Protein AF-A0A8T5V2E9-F1 (afdb_monomer)

Mean predicted aligned error: 9.13 Å

Foldseek 3Di:
DFADVQLPDFDQKKKKWAWAQAPAEAEPVPVPDRPPSPRPDTDTDPPIFMWGWDADPPRSRDIDTHHPDPPDDDDFAWIWIDTPPDIDIDTDDDWPFDQSNHWHWYHYPVGIDIDGDPTPDGD

Radius of gyration: 17.67 Å; Cα contacts (8 Å, |Δi|>4): 245; chains: 1; bounding box: 38×32×52 Å

pLDDT: mean 78.93, std 13.3, range [46.69, 94.06]

Structure (mmCIF, N/CA/C/O backbone):
data_AF-A0A8T5V2E9-F1
#
_entry.id   AF-A0A8T5V2E9-F1
#
loop_
_atom_site.group_PDB
_atom_site.id
_atom_site.type_symbol
_atom_site.label_atom_id
_atom_site.label_alt_id
_atom_site.label_comp_id
_atom_site.label_asym_id
_atom_site.label_entity_id
_atom_site.label_seq_id
_atom_site.pdbx_PDB_ins_code
_atom_site.Cartn_x
_atom_site.Cartn_y
_atom_site.Cartn_z
_atom_site.occupancy
_atom_site.B_iso_or_equiv
_atom_site.auth_seq_id
_atom_site.auth_comp_id
_atom_site.auth_asym_id
_atom_site.auth_atom_id
_atom_site.pdbx_PDB_model_num
ATOM 1 N N . MET A 1 1 ? -11.756 4.918 10.152 1.00 70.31 1 MET A N 1
ATOM 2 C CA . MET A 1 1 ? -12.229 4.021 9.062 1.00 70.31 1 MET A CA 1
ATOM 3 C C . MET A 1 1 ? -13.600 3.467 9.431 1.00 70.31 1 MET A C 1
ATOM 5 O O . MET A 1 1 ? -13.800 3.287 10.620 1.00 70.31 1 MET A O 1
ATOM 9 N N . PHE A 1 2 ? -14.522 3.247 8.483 1.00 69.81 2 PHE A N 1
ATOM 10 C CA . PHE A 1 2 ? -15.894 2.773 8.748 1.00 69.81 2 PHE A CA 1
ATOM 11 C C . PHE A 1 2 ? -16.148 1.368 8.164 1.00 69.81 2 PHE A C 1
ATOM 13 O O . PHE A 1 2 ? -15.795 1.119 7.010 1.00 69.81 2 PHE A O 1
ATOM 20 N N . ARG A 1 3 ? -16.784 0.471 8.930 1.00 68.56 3 ARG A N 1
ATOM 21 C CA . ARG A 1 3 ? -17.150 -0.901 8.547 1.00 68.56 3 ARG A CA 1
ATOM 22 C C . ARG A 1 3 ? -18.431 -1.352 9.265 1.00 68.56 3 ARG A C 1
ATOM 24 O O . ARG A 1 3 ? -18.467 -1.442 10.486 1.00 68.56 3 ARG A O 1
ATOM 31 N N . ARG A 1 4 ? -19.448 -1.726 8.487 1.00 65.69 4 ARG A N 1
ATOM 32 C CA . ARG A 1 4 ? -20.779 -2.131 8.977 1.00 65.69 4 ARG A CA 1
ATOM 33 C C . ARG A 1 4 ? -20.792 -3.475 9.726 1.00 65.69 4 ARG A C 1
ATOM 35 O O . ARG A 1 4 ? -21.489 -3.630 10.718 1.00 65.69 4 ARG A O 1
ATOM 42 N N . ASP A 1 5 ? -19.970 -4.435 9.302 1.00 61.06 5 ASP A N 1
ATOM 43 C CA . ASP A 1 5 ? -19.985 -5.817 9.835 1.00 61.06 5 ASP A CA 1
ATOM 44 C C . ASP A 1 5 ? -19.040 -6.021 11.029 1.00 61.06 5 ASP A C 1
ATOM 46 O O . ASP A 1 5 ? -18.688 -7.139 11.413 1.00 61.06 5 ASP A O 1
ATOM 50 N N . ALA A 1 6 ? -18.536 -4.923 11.573 1.00 58.12 6 ALA A N 1
ATOM 51 C CA . ALA A 1 6 ? -17.359 -4.930 12.417 1.00 58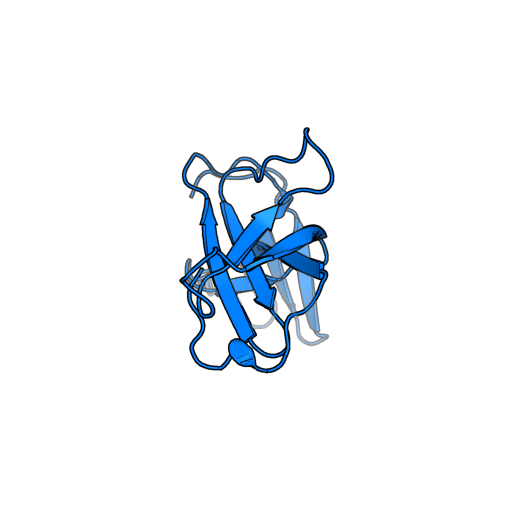.12 6 ALA A CA 1
ATOM 52 C C . ALA A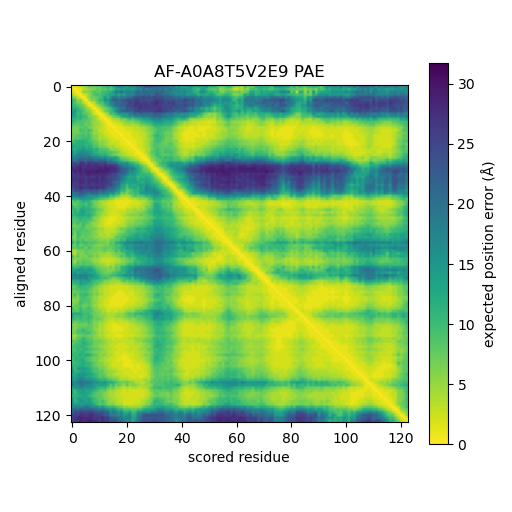 1 6 ? -17.665 -5.193 13.902 1.00 58.12 6 ALA A C 1
ATOM 54 O O . ALA A 1 6 ? -16.774 -5.542 14.674 1.00 58.12 6 ALA A O 1
ATOM 55 N N . ALA A 1 7 ? -18.948 -5.143 14.271 1.00 55.53 7 ALA A N 1
ATOM 56 C CA . ALA A 1 7 ? -19.435 -5.425 15.617 1.00 55.53 7 ALA A CA 1
ATOM 57 C C . ALA A 1 7 ? -19.118 -6.851 16.119 1.00 55.53 7 ALA A C 1
ATOM 59 O O . ALA A 1 7 ? -19.109 -7.067 17.326 1.00 55.53 7 ALA A O 1
ATOM 60 N N . ASN A 1 8 ? -18.841 -7.811 15.223 1.00 55.81 8 ASN A N 1
ATOM 61 C CA . ASN A 1 8 ? -18.743 -9.228 15.595 1.00 55.81 8 ASN A CA 1
ATOM 62 C C . ASN A 1 8 ? -17.318 -9.813 15.599 1.00 55.81 8 ASN A C 1
ATOM 64 O O . ASN A 1 8 ? -17.114 -10.848 16.226 1.00 55.81 8 ASN A O 1
ATOM 68 N N . VAL A 1 9 ? -16.329 -9.192 14.935 1.00 59.16 9 VAL A N 1
ATOM 69 C CA . VAL A 1 9 ? -14.924 -9.659 14.931 1.00 59.16 9 VAL A CA 1
ATOM 70 C C . VAL A 1 9 ? -13.979 -8.475 14.701 1.00 59.16 9 VAL A C 1
ATOM 72 O O . VAL A 1 9 ? -13.929 -7.924 13.595 1.00 59.16 9 VAL A O 1
ATOM 75 N N . ILE A 1 10 ? -13.204 -8.115 15.729 1.00 60.41 10 ILE A N 1
ATOM 76 C CA . ILE A 1 10 ? -12.195 -7.048 15.677 1.00 60.41 10 ILE A CA 1
ATOM 77 C C . ILE A 1 10 ? -10.801 -7.693 15.700 1.00 60.41 10 ILE A C 1
ATOM 79 O O . ILE A 1 10 ? -10.442 -8.313 16.701 1.00 60.41 10 ILE A O 1
ATOM 83 N N . PRO A 1 11 ? -9.993 -7.568 14.633 1.00 67.19 11 PRO A N 1
ATOM 84 C CA . PRO A 1 11 ? -8.586 -7.946 14.679 1.00 67.19 11 PRO A CA 1
ATOM 85 C C . PRO A 1 11 ? -7.824 -7.003 15.617 1.00 67.19 11 PRO A C 1
ATOM 87 O O . PRO A 1 11 ? -7.877 -5.789 15.443 1.00 67.19 11 PRO A O 1
ATOM 90 N N . GLU A 1 12 ? -7.067 -7.544 16.573 1.00 68.75 12 GLU A N 1
ATOM 91 C CA . GLU A 1 12 ? -6.206 -6.734 17.456 1.00 68.75 12 GLU A CA 1
ATOM 92 C C . GLU A 1 12 ? -5.068 -6.031 16.694 1.00 68.75 12 GLU A C 1
ATOM 94 O O . GLU A 1 12 ? -4.516 -5.024 17.147 1.00 68.75 12 GLU A O 1
ATOM 99 N N . ARG A 1 13 ? -4.695 -6.584 15.534 1.00 75.69 13 ARG A N 1
ATOM 100 C CA . ARG A 1 13 ? -3.616 -6.097 14.675 1.00 75.69 13 ARG A CA 1
ATOM 101 C C . ARG A 1 13 ? -4.053 -6.087 13.224 1.00 75.69 13 ARG A C 1
ATOM 103 O O . ARG A 1 13 ? -4.732 -7.004 12.764 1.00 75.69 13 ARG A O 1
ATOM 110 N N . VAL A 1 14 ? -3.595 -5.072 12.509 1.00 86.31 14 VAL A N 1
ATOM 111 C CA . VAL A 1 14 ? -3.768 -4.932 11.064 1.00 86.31 14 VAL A CA 1
ATOM 112 C C . VAL A 1 14 ? -2.456 -4.561 10.406 1.00 86.31 14 VAL A C 1
ATOM 114 O O . VAL A 1 14 ? -1.544 -4.032 11.045 1.00 86.31 14 VAL A O 1
ATOM 117 N N . GLU A 1 15 ? -2.379 -4.834 9.110 1.00 88.81 15 GLU A N 1
ATOM 118 C CA . GLU A 1 15 ? -1.217 -4.513 8.299 1.00 88.81 15 GLU A CA 1
ATOM 119 C C . GLU A 1 15 ? -1.577 -3.458 7.263 1.00 88.81 15 GLU A C 1
ATOM 121 O O . GLU A 1 15 ? -2.534 -3.607 6.495 1.00 88.81 15 GLU A O 1
ATOM 126 N N . VAL A 1 16 ? -0.757 -2.413 7.217 1.00 92.00 16 VAL A N 1
ATOM 127 C CA . VAL A 1 16 ? -0.702 -1.489 6.089 1.00 92.00 16 VAL A CA 1
ATOM 128 C C . VAL A 1 16 ? 0.460 -1.914 5.204 1.00 92.00 16 VAL A C 1
ATOM 130 O O . VAL A 1 16 ? 1.589 -2.023 5.678 1.00 92.00 16 VAL A O 1
ATOM 133 N N . ARG A 1 17 ? 0.200 -2.163 3.921 1.00 94.06 17 ARG A N 1
ATOM 134 C CA . ARG A 1 17 ? 1.221 -2.572 2.950 1.00 94.06 17 ARG A CA 1
ATOM 135 C C . ARG A 1 17 ? 1.404 -1.531 1.860 1.00 94.06 17 ARG A C 1
ATOM 137 O O . ARG A 1 17 ? 0.440 -0.898 1.446 1.00 94.06 17 ARG A O 1
ATOM 144 N N . VAL A 1 18 ? 2.638 -1.377 1.386 1.00 94.06 18 VAL A N 1
ATOM 145 C CA . VAL A 1 18 ? 2.977 -0.465 0.278 1.00 94.06 18 VAL A CA 1
ATOM 146 C C . VAL A 1 18 ? 2.388 -0.981 -1.036 1.00 94.06 18 VAL A C 1
ATOM 148 O O . VAL A 1 18 ? 2.501 -2.171 -1.335 1.00 94.06 18 VAL A O 1
ATOM 151 N N . VAL A 1 19 ? 1.820 -0.091 -1.848 1.00 93.88 19 VAL A N 1
ATOM 152 C CA . VAL A 1 19 ? 1.392 -0.375 -3.223 1.00 93.88 19 VAL A CA 1
ATOM 153 C C . VAL A 1 19 ? 2.321 0.359 -4.182 1.00 93.88 19 VAL A C 1
ATOM 155 O O . VAL A 1 19 ? 2.219 1.563 -4.362 1.00 93.88 19 VAL A O 1
ATOM 158 N N . ALA A 1 20 ? 3.226 -0.370 -4.829 1.00 92.19 20 ALA A N 1
ATOM 159 C CA . ALA A 1 20 ? 4.145 0.236 -5.782 1.00 92.19 20 ALA A CA 1
ATOM 160 C C . ALA A 1 20 ? 3.493 0.366 -7.160 1.00 92.19 20 ALA A C 1
ATOM 162 O O . ALA A 1 20 ? 3.005 -0.629 -7.703 1.00 92.19 20 ALA A O 1
ATOM 163 N N . LYS A 1 21 ? 3.520 1.560 -7.748 1.00 89.94 21 LYS A N 1
ATOM 164 C CA . LYS A 1 21 ? 3.038 1.789 -9.115 1.00 89.94 21 LYS A CA 1
ATOM 165 C C . LYS A 1 21 ? 4.068 1.324 -10.144 1.00 89.94 21 LYS A C 1
ATOM 167 O O . LYS A 1 21 ? 5.278 1.375 -9.897 1.00 89.94 21 LYS A O 1
ATOM 172 N N . ILE A 1 22 ? 3.585 0.847 -11.292 1.00 87.19 22 ILE A N 1
ATOM 173 C CA . ILE A 1 22 ? 4.451 0.445 -12.404 1.00 87.19 22 ILE A CA 1
ATOM 174 C C . ILE A 1 22 ? 4.865 1.685 -13.193 1.00 87.19 22 ILE A C 1
ATOM 176 O O . ILE A 1 22 ? 4.092 2.240 -13.962 1.00 87.19 22 ILE A O 1
ATOM 180 N N . ALA A 1 23 ? 6.119 2.079 -13.017 1.00 82.81 23 ALA A N 1
ATOM 181 C CA . ALA A 1 23 ? 6.755 3.195 -13.703 1.00 82.81 23 ALA A CA 1
ATOM 182 C C . ALA A 1 23 ? 6.936 2.951 -15.194 1.00 82.81 23 ALA A C 1
ATOM 184 O O . ALA A 1 23 ? 6.808 3.841 -16.035 1.00 82.81 23 ALA A O 1
ATOM 185 N N . ARG A 1 24 ? 7.387 1.735 -15.490 1.00 80.88 24 ARG A N 1
ATOM 186 C CA . ARG A 1 24 ? 7.832 1.299 -16.802 1.00 80.88 24 ARG A CA 1
ATOM 187 C C . ARG A 1 24 ? 7.569 -0.178 -16.925 1.00 80.88 24 ARG A C 1
ATOM 189 O O . ARG A 1 24 ? 7.827 -0.940 -15.993 1.00 80.88 24 ARG A O 1
ATOM 196 N N . GLU A 1 25 ? 7.110 -0.560 -18.099 1.00 83.44 25 GLU A N 1
ATOM 197 C CA . GLU A 1 25 ? 6.952 -1.944 -18.486 1.00 83.44 25 GLU A CA 1
ATOM 198 C C . GLU A 1 25 ? 7.762 -2.214 -19.749 1.00 83.44 25 GLU A C 1
ATOM 200 O O . GLU A 1 25 ? 7.718 -1.446 -20.708 1.00 83.44 25 GLU A O 1
ATOM 205 N N . PHE A 1 26 ? 8.489 -3.325 -19.739 1.00 80.62 26 PHE A N 1
ATOM 206 C CA . PHE A 1 26 ? 9.170 -3.872 -20.900 1.00 80.62 26 PHE A CA 1
ATOM 207 C C . PHE A 1 26 ? 8.573 -5.242 -21.209 1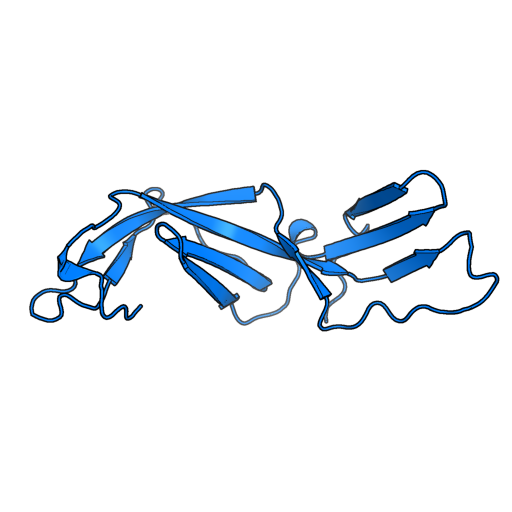.00 80.62 26 PHE A C 1
ATOM 209 O O . PHE A 1 26 ? 8.415 -6.057 -20.304 1.00 80.62 26 PHE A O 1
ATOM 216 N N . SER A 1 27 ? 8.268 -5.511 -22.477 1.00 79.38 27 SER A N 1
ATOM 217 C CA . SER A 1 27 ? 7.825 -6.830 -22.933 1.00 79.38 27 SER A CA 1
ATOM 218 C C . SER A 1 27 ? 8.770 -7.351 -24.008 1.00 79.38 27 SER A C 1
ATOM 220 O O . SER A 1 27 ? 9.084 -6.628 -24.952 1.00 79.38 27 SER A O 1
ATOM 222 N N . THR A 1 28 ? 9.234 -8.596 -23.867 1.00 70.56 28 THR A N 1
ATOM 223 C CA . THR A 1 28 ? 10.074 -9.248 -24.890 1.00 70.56 28 THR A CA 1
ATOM 224 C C . THR A 1 28 ? 9.270 -9.731 -26.095 1.00 70.56 28 THR A C 1
ATOM 226 O O . THR A 1 28 ? 9.840 -9.914 -27.166 1.00 70.56 28 THR A O 1
ATOM 229 N N . ASP A 1 29 ? 7.957 -9.905 -25.931 1.00 64.94 29 ASP A N 1
ATOM 230 C CA . ASP A 1 29 ? 7.065 -10.482 -26.946 1.00 64.94 29 ASP A CA 1
ATOM 231 C C . ASP A 1 29 ? 6.386 -9.397 -27.798 1.00 64.94 29 ASP A C 1
ATOM 233 O O . ASP A 1 29 ? 5.919 -9.650 -28.908 1.00 64.94 29 ASP A O 1
ATOM 237 N N . ALA A 1 30 ? 6.364 -8.157 -27.304 1.00 59.91 30 ALA A N 1
ATOM 238 C CA . ALA A 1 30 ? 5.861 -6.992 -28.015 1.00 59.91 30 ALA A CA 1
ATOM 239 C C . ALA A 1 30 ? 7.034 -6.172 -28.566 1.00 59.91 30 ALA A C 1
ATOM 241 O O . ALA A 1 30 ? 7.383 -5.127 -28.018 1.00 59.91 30 ALA A O 1
ATOM 242 N N . ALA A 1 31 ? 7.652 -6.636 -29.656 1.00 49.94 31 ALA A N 1
ATOM 243 C CA . ALA A 1 31 ? 8.683 -5.872 -30.357 1.00 49.94 31 ALA A CA 1
ATOM 244 C C . ALA A 1 31 ? 8.193 -4.433 -30.640 1.00 49.94 31 ALA A C 1
ATOM 246 O O . ALA A 1 31 ? 7.324 -4.206 -31.479 1.00 49.94 31 ALA A O 1
ATOM 247 N N . GLY A 1 32 ? 8.726 -3.457 -29.899 1.00 52.31 32 GLY A N 1
ATOM 248 C CA . GLY A 1 32 ? 8.509 -2.028 -30.134 1.00 52.31 32 GLY A CA 1
ATOM 249 C C . GLY A 1 32 ? 7.172 -1.428 -29.679 1.00 52.31 32 GLY A C 1
ATOM 250 O O . GLY A 1 32 ? 6.940 -0.251 -29.956 1.00 52.31 32 GLY A O 1
ATOM 251 N N . LYS A 1 33 ? 6.296 -2.153 -28.969 1.00 47.91 33 LYS A N 1
ATOM 252 C CA . LYS A 1 33 ? 5.093 -1.535 -28.383 1.00 47.91 33 LYS A CA 1
ATOM 253 C C . LYS A 1 33 ? 5.404 -1.053 -26.968 1.00 47.91 33 LYS A C 1
ATOM 255 O O . LYS A 1 33 ? 5.604 -1.865 -26.072 1.00 47.91 33 LYS A O 1
ATOM 260 N N . ASN A 1 34 ? 5.407 0.268 -26.769 1.00 50.56 34 ASN A N 1
ATOM 261 C CA . ASN A 1 34 ? 5.274 0.860 -25.438 1.00 50.56 34 ASN A CA 1
ATOM 262 C C . ASN A 1 34 ? 3.930 0.397 -24.869 1.00 50.56 34 ASN A C 1
ATOM 264 O O . ASN A 1 34 ? 2.884 0.977 -25.164 1.00 50.56 34 ASN A O 1
ATOM 268 N N . LEU A 1 35 ? 3.954 -0.685 -24.100 1.00 53.00 35 LEU A N 1
ATOM 269 C CA . LEU A 1 35 ? 2.852 -1.048 -23.233 1.00 53.00 35 LEU A CA 1
ATOM 270 C C . LEU A 1 35 ? 2.902 0.001 -22.132 1.00 53.00 35 LEU A C 1
ATOM 272 O O . LEU A 1 35 ? 3.741 -0.078 -21.239 1.00 53.00 35 LEU A O 1
ATOM 276 N N . GLY A 1 36 ? 2.130 1.078 -22.304 1.00 48.31 36 GLY A N 1
ATOM 277 C CA . GLY A 1 36 ? 2.043 2.134 -21.309 1.00 48.31 36 GLY A CA 1
ATOM 278 C C . GLY A 1 36 ? 1.850 1.469 -19.956 1.00 48.31 36 GLY A C 1
ATOM 279 O O . GLY A 1 36 ? 0.874 0.741 -19.771 1.00 48.31 36 GLY A O 1
ATOM 280 N N . GLY A 1 37 ? 2.818 1.649 -19.054 1.00 49.88 37 GLY A N 1
ATOM 281 C CA . GLY A 1 37 ? 2.632 1.329 -17.650 1.00 49.88 37 GLY A CA 1
ATOM 282 C C . GLY A 1 37 ? 1.490 2.216 -17.201 1.00 49.88 37 GLY A C 1
ATOM 283 O O . GLY A 1 37 ? 1.700 3.398 -16.953 1.00 49.88 37 GLY A O 1
ATOM 284 N N . GLY A 1 38 ? 0.266 1.694 -17.281 1.00 51.00 38 GLY A N 1
ATOM 285 C CA . GLY A 1 38 ? -0.920 2.467 -16.969 1.00 51.00 38 GLY A CA 1
ATOM 286 C C . GLY A 1 38 ? -0.762 2.956 -15.543 1.00 51.00 38 GLY A C 1
ATOM 287 O O . GLY A 1 38 ? -0.529 2.137 -14.651 1.00 51.00 38 GLY A O 1
ATOM 288 N N . GLU A 1 39 ? -0.880 4.267 -15.340 1.00 54.97 39 GLU A N 1
ATOM 289 C CA . GLU A 1 39 ? -0.825 4.920 -14.026 1.00 54.97 39 GLU A CA 1
ATOM 290 C C . GLU A 1 39 ? -1.752 4.241 -12.994 1.00 54.97 39 GLU A C 1
ATOM 292 O O . GLU A 1 39 ? -1.541 4.337 -11.785 1.00 54.97 39 GLU A O 1
ATOM 297 N N . ASP A 1 40 ? -2.727 3.453 -13.454 1.00 62.50 40 ASP A N 1
ATOM 298 C CA . ASP A 1 40 ? -3.685 2.715 -12.639 1.00 62.50 40 ASP A CA 1
ATOM 299 C C . ASP A 1 40 ? -3.214 1.348 -12.114 1.00 62.50 40 ASP A C 1
ATOM 301 O O . ASP A 1 40 ? -3.811 0.835 -11.166 1.00 62.50 40 ASP A O 1
ATOM 305 N N . VAL A 1 41 ? -2.131 0.749 -12.627 1.00 74.12 41 VAL A N 1
ATOM 306 C CA . VAL A 1 41 ? -1.695 -0.592 -12.184 1.00 74.12 41 VAL A CA 1
ATOM 307 C C . VAL A 1 41 ? -0.658 -0.500 -11.059 1.00 74.12 41 VAL A C 1
ATOM 309 O O . VAL A 1 41 ? 0.465 -0.030 -11.249 1.00 74.12 41 VAL A O 1
ATOM 312 N N . GLY A 1 42 ? -1.029 -0.989 -9.871 1.00 84.31 42 GLY A N 1
ATOM 313 C CA . GLY A 1 42 ? -0.160 -1.084 -8.693 1.00 84.31 42 GLY A CA 1
ATOM 314 C C . GLY A 1 42 ? 0.055 -2.524 -8.219 1.00 84.31 42 GLY A C 1
ATOM 315 O O . GLY A 1 42 ? -0.801 -3.387 -8.400 1.00 84.31 42 GLY A O 1
ATOM 316 N N . VAL A 1 43 ? 1.200 -2.784 -7.588 1.00 91.00 43 VAL A N 1
ATOM 317 C CA . VAL A 1 43 ? 1.563 -4.083 -7.004 1.00 91.00 43 VAL A CA 1
ATOM 318 C C . VAL A 1 43 ? 1.730 -3.932 -5.499 1.00 91.00 43 VAL A C 1
ATOM 320 O O . VAL A 1 43 ? 2.562 -3.149 -5.035 1.00 91.00 43 VAL A O 1
ATOM 323 N N . ILE A 1 44 ? 0.978 -4.720 -4.728 1.00 92.38 44 ILE A N 1
ATOM 324 C CA . ILE A 1 44 ? 1.140 -4.788 -3.273 1.00 92.38 44 ILE A CA 1
ATOM 325 C C . ILE A 1 44 ? 2.503 -5.415 -2.972 1.00 92.38 44 ILE A C 1
ATOM 327 O O . ILE A 1 44 ? 2.791 -6.548 -3.360 1.00 92.38 44 ILE A O 1
ATOM 331 N N . ARG A 1 45 ? 3.359 -4.669 -2.281 1.00 91.06 45 ARG A N 1
ATOM 332 C CA . ARG A 1 45 ? 4.688 -5.119 -1.873 1.00 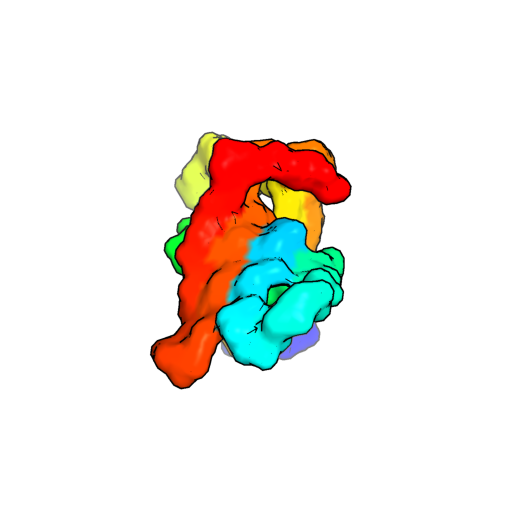91.06 45 ARG A CA 1
ATOM 333 C C . ARG A 1 45 ? 4.618 -5.814 -0.521 1.00 91.06 45 ARG A C 1
ATOM 335 O O . ARG A 1 45 ? 3.787 -5.489 0.323 1.00 91.06 45 ARG A O 1
ATOM 342 N N . ASN A 1 46 ? 5.565 -6.714 -0.279 1.00 89.06 46 ASN A N 1
ATOM 343 C CA . ASN A 1 46 ? 5.751 -7.358 1.022 1.00 89.06 46 ASN A CA 1
ATOM 344 C C . ASN A 1 46 ? 6.481 -6.440 2.030 1.00 89.06 46 ASN A C 1
ATOM 346 O O . ASN A 1 46 ? 7.422 -6.859 2.695 1.00 89.06 46 ASN A O 1
ATOM 350 N N . PHE A 1 47 ? 6.091 -5.164 2.088 1.00 86.81 47 PHE A N 1
ATOM 351 C CA . PHE A 1 47 ? 6.507 -4.213 3.118 1.00 86.81 47 PHE A CA 1
ATOM 352 C C . PHE A 1 47 ? 5.280 -3.929 3.971 1.00 86.81 47 PHE A C 1
ATOM 354 O O . PHE A 1 47 ? 4.352 -3.286 3.482 1.00 86.81 47 PHE A O 1
ATOM 361 N N . ALA A 1 48 ? 5.259 -4.448 5.196 1.00 86.19 48 ALA A N 1
ATOM 362 C CA . ALA A 1 48 ? 4.123 -4.341 6.099 1.00 86.19 48 ALA A CA 1
ATOM 363 C C . ALA A 1 48 ? 4.467 -3.459 7.300 1.00 86.19 48 ALA A C 1
ATOM 365 O O . ALA A 1 48 ? 5.492 -3.644 7.956 1.00 86.19 48 ALA A O 1
ATOM 366 N N . TYR A 1 49 ? 3.572 -2.526 7.590 1.00 88.50 49 TYR A N 1
ATOM 367 C CA . TYR A 1 49 ? 3.588 -1.690 8.775 1.00 88.50 49 TYR A CA 1
ATOM 368 C C . TYR A 1 49 ? 2.511 -2.203 9.735 1.00 88.50 49 TYR A C 1
ATOM 370 O O . TYR A 1 49 ? 1.330 -2.204 9.365 1.00 88.50 49 TYR A O 1
ATOM 378 N N . PRO A 1 50 ? 2.883 -2.681 10.933 1.00 86.94 50 PRO A N 1
ATOM 379 C CA . PRO A 1 50 ? 1.919 -3.190 11.894 1.00 86.94 50 PRO A CA 1
ATOM 380 C C . PRO A 1 50 ? 1.226 -2.034 12.622 1.00 86.94 50 PRO A C 1
ATOM 382 O O . PRO A 1 50 ? 1.878 -1.180 13.222 1.00 86.94 50 PRO A O 1
ATOM 385 N N . PHE A 1 51 ? -0.104 -2.052 12.629 1.00 86.81 51 PHE A N 1
ATOM 386 C CA . PHE A 1 51 ? -0.929 -1.127 13.404 1.00 86.81 51 PHE A CA 1
ATOM 387 C C . PHE A 1 51 ? -1.791 -1.894 14.404 1.00 86.81 51 PHE A C 1
ATOM 389 O O . PHE A 1 51 ? -2.242 -3.014 14.147 1.00 86.81 51 PHE A O 1
ATOM 396 N N . ARG A 1 52 ? -2.030 -1.268 15.556 1.00 86.25 52 ARG A N 1
ATOM 397 C CA . ARG A 1 52 ? -3.069 -1.683 16.501 1.00 86.25 52 ARG A CA 1
ATOM 398 C C . ARG A 1 52 ? -4.375 -1.003 16.127 1.00 86.25 52 ARG A C 1
ATOM 400 O O . ARG A 1 52 ? -4.363 0.122 15.630 1.00 86.25 52 ARG A O 1
ATOM 407 N N . VAL A 1 53 ? -5.485 -1.675 16.396 1.00 83.12 53 VAL A N 1
ATOM 408 C CA . VAL A 1 53 ? -6.820 -1.149 16.109 1.00 83.12 53 VAL A CA 1
ATOM 409 C C . VAL A 1 53 ? -7.597 -1.014 17.402 1.00 83.12 53 VAL A C 1
ATOM 411 O O . VAL A 1 53 ? -7.593 -1.929 18.224 1.00 83.12 53 VAL A O 1
ATOM 414 N N . SER A 1 54 ? -8.279 0.114 17.574 1.00 81.94 54 SER A N 1
ATOM 415 C CA . SER A 1 54 ? -9.249 0.296 18.649 1.00 81.94 54 SER A CA 1
ATOM 416 C C . SER A 1 54 ? -10.579 0.821 18.084 1.00 81.94 54 SER A C 1
ATOM 418 O O . SER A 1 54 ? -10.580 1.592 17.117 1.00 81.94 54 SER A O 1
ATOM 420 N N . PRO A 1 55 ? -11.735 0.360 18.597 1.00 79.19 55 PRO A N 1
ATOM 421 C CA . PRO A 1 55 ? -13.027 0.917 18.215 1.00 79.19 55 PRO A CA 1
ATOM 422 C C . PRO A 1 55 ? -13.194 2.323 18.797 1.00 79.19 55 PRO A C 1
ATOM 424 O O . PRO A 1 55 ? -12.819 2.582 19.940 1.00 79.19 55 PRO A O 1
ATOM 427 N N . ILE A 1 56 ? -13.825 3.216 18.037 1.00 82.75 56 ILE A N 1
ATOM 428 C CA . ILE A 1 56 ? -14.147 4.562 18.516 1.00 82.75 56 ILE A CA 1
ATOM 429 C C . ILE A 1 56 ? -15.346 4.472 19.477 1.00 82.75 56 ILE A C 1
ATOM 431 O O . ILE A 1 56 ? -16.398 3.946 19.088 1.00 82.75 56 ILE A O 1
ATOM 435 N N . PRO A 1 57 ? -15.251 5.001 20.715 1.00 80.25 57 PRO A N 1
ATOM 436 C CA . PRO A 1 57 ? -16.361 4.987 21.663 1.00 80.25 57 PRO A CA 1
ATOM 437 C C . PRO A 1 57 ? -17.648 5.575 21.068 1.00 80.25 57 PRO A C 1
ATOM 439 O O . PRO A 1 57 ? -17.644 6.640 20.451 1.00 80.25 57 PRO A O 1
ATOM 442 N N . GLY A 1 58 ? -18.763 4.858 21.229 1.00 80.50 58 GLY A N 1
ATOM 443 C CA . GLY A 1 58 ? -20.070 5.253 20.690 1.00 80.50 58 GLY A CA 1
ATOM 444 C C . GLY A 1 58 ? -20.240 5.075 19.174 1.00 80.50 58 GLY A C 1
ATOM 445 O O . GLY A 1 58 ? -21.326 5.331 18.661 1.00 80.50 58 GLY A O 1
ATOM 446 N N . LYS A 1 59 ? -19.205 4.620 18.451 1.00 81.44 59 LYS A N 1
ATOM 447 C CA . LYS A 1 59 ? -19.202 4.392 16.997 1.00 81.44 59 LYS A CA 1
ATOM 448 C C . LYS A 1 59 ? -18.587 3.014 16.69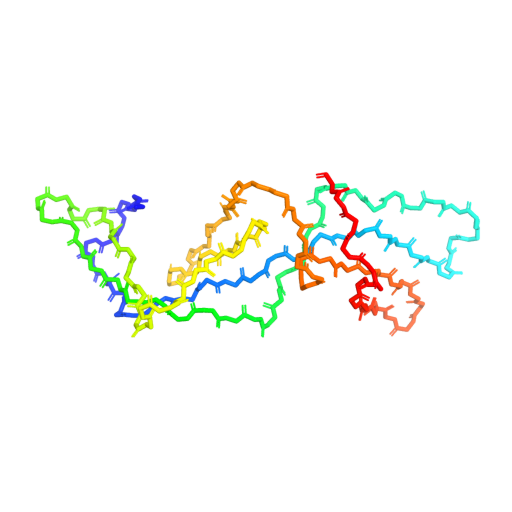2 1.00 81.44 59 LYS A C 1
ATOM 450 O O . LYS A 1 59 ? -17.466 2.952 16.198 1.00 81.44 59 LYS A O 1
ATOM 455 N N . PRO A 1 60 ? -19.302 1.905 16.969 1.00 68.81 60 PRO A N 1
ATOM 456 C CA . PRO A 1 60 ? -18.753 0.542 16.894 1.00 68.81 60 PRO A CA 1
ATOM 457 C C . PRO A 1 60 ? -18.341 0.116 15.478 1.00 68.81 60 PRO A C 1
ATOM 459 O O . PRO A 1 60 ? -17.545 -0.801 15.311 1.00 68.81 60 PRO A O 1
ATOM 462 N N . GLU A 1 61 ? -18.865 0.798 14.462 1.00 74.00 61 GLU A N 1
ATOM 463 C CA . GLU A 1 61 ? -18.500 0.607 13.060 1.00 74.00 61 GLU A CA 1
ATOM 464 C C . GLU A 1 61 ? -17.245 1.401 12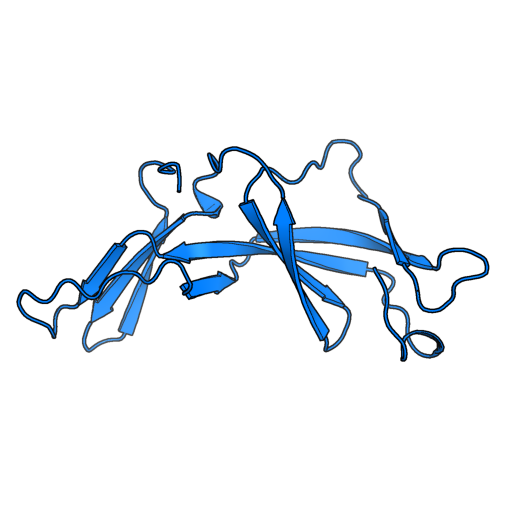.671 1.00 74.00 61 GLU A C 1
ATOM 466 O O . GLU A 1 61 ? -16.782 1.286 11.540 1.00 74.00 61 GLU A O 1
ATOM 471 N N . MET A 1 62 ? -16.691 2.231 13.563 1.00 78.75 62 MET A N 1
ATOM 472 C CA . MET A 1 62 ? -15.499 3.022 13.284 1.00 78.75 62 MET A CA 1
ATOM 473 C C . MET A 1 62 ? -14.299 2.646 14.135 1.00 78.75 62 MET A C 1
ATOM 475 O O . MET A 1 62 ? -14.405 2.383 15.330 1.00 78.75 62 MET A O 1
ATOM 479 N N . TYR A 1 63 ? -13.138 2.712 13.491 1.00 77.81 63 TYR A N 1
ATOM 480 C CA . TYR A 1 63 ? -11.860 2.338 14.076 1.00 77.81 63 TYR A CA 1
ATOM 481 C C . TYR A 1 63 ? -10.809 3.426 13.934 1.00 77.81 63 TYR A C 1
ATOM 483 O O . TYR A 1 63 ? -10.712 4.075 12.878 1.00 77.81 63 TYR A O 1
ATOM 491 N N . GLU A 1 64 ? -9.994 3.531 14.979 1.00 83.38 64 GLU A N 1
ATOM 492 C CA . GLU A 1 64 ? -8.722 4.240 15.002 1.00 83.38 64 GLU A CA 1
ATOM 493 C C . GLU A 1 64 ? -7.566 3.252 14.838 1.00 83.38 64 GLU A C 1
ATOM 495 O O . GLU A 1 64 ? -7.569 2.143 15.381 1.00 83.38 64 GLU A O 1
ATOM 500 N N . LEU A 1 65 ? -6.582 3.664 14.040 1.00 84.56 65 LEU A N 1
ATOM 501 C CA . LEU A 1 65 ? -5.332 2.946 13.844 1.00 84.56 65 LEU A CA 1
ATOM 502 C C . LEU A 1 65 ? -4.262 3.631 14.682 1.00 84.56 65 LEU A C 1
ATOM 504 O O . LEU A 1 65 ? -4.037 4.831 14.535 1.00 84.56 65 LEU A O 1
ATOM 508 N N . HIS A 1 66 ? -3.583 2.862 15.521 1.00 83.50 66 HIS A N 1
ATOM 509 C CA . HIS A 1 66 ? -2.484 3.352 16.340 1.00 83.50 66 HIS A CA 1
ATOM 510 C C . HIS A 1 66 ? -1.193 2.666 15.918 1.00 83.50 66 HIS A C 1
ATOM 512 O O . HIS A 1 66 ? -1.136 1.436 15.792 1.00 83.50 66 HIS A O 1
ATOM 518 N N . THR A 1 67 ? -0.143 3.454 15.715 1.00 81.56 67 THR A N 1
ATOM 519 C CA . THR A 1 67 ? 1.196 2.905 15.529 1.00 81.56 67 THR A CA 1
ATOM 520 C C . THR A 1 67 ? 1.656 2.296 16.859 1.00 81.56 67 THR A C 1
ATOM 522 O O . THR A 1 67 ? 1.378 2.819 17.938 1.00 81.56 67 THR A O 1
ATOM 525 N N . GLY A 1 68 ? 2.330 1.145 16.806 1.00 70.75 68 GLY A N 1
ATOM 526 C CA . GLY A 1 68 ? 3.043 0.611 17.978 1.00 70.75 68 GLY A CA 1
ATOM 527 C C . GLY A 1 68 ? 4.404 1.280 18.200 1.00 70.75 68 GLY A C 1
ATOM 528 O O . GLY A 1 68 ? 4.995 1.129 19.264 1.00 70.75 68 GLY A O 1
ATOM 529 N N . ASP A 1 69 ? 4.877 1.996 17.182 1.00 76.38 69 ASP A N 1
ATOM 530 C CA . ASP A 1 69 ? 6.135 2.725 17.125 1.00 76.38 69 ASP A CA 1
ATOM 531 C C . ASP A 1 69 ? 5.810 4.214 16.954 1.00 76.38 69 ASP A C 1
ATOM 533 O O . ASP A 1 69 ? 5.212 4.617 15.954 1.00 76.38 69 ASP A O 1
ATOM 537 N N . SER A 1 70 ? 6.168 5.029 17.945 1.00 66.56 70 SER A N 1
ATOM 538 C CA . SER A 1 70 ? 5.899 6.470 17.948 1.00 66.56 70 SER A CA 1
ATOM 539 C C . SER A 1 70 ? 6.667 7.240 16.870 1.00 66.56 70 SER A C 1
ATOM 541 O O . SER A 1 70 ? 6.350 8.401 16.639 1.00 66.56 70 SER A O 1
ATOM 543 N N . GLY A 1 71 ? 7.671 6.627 16.232 1.00 73.25 71 GLY A N 1
ATOM 544 C CA . GLY A 1 71 ? 8.404 7.209 15.105 1.00 73.25 71 GLY A CA 1
ATOM 545 C C . GLY A 1 71 ? 7.892 6.770 13.732 1.00 73.25 71 GLY A C 1
ATOM 546 O O . GLY A 1 71 ? 8.438 7.199 12.716 1.00 73.25 71 GLY A O 1
ATOM 547 N N . LEU A 1 72 ? 6.883 5.895 13.674 1.00 80.94 72 LEU A N 1
ATOM 548 C CA . LEU A 1 72 ? 6.374 5.390 12.407 1.00 80.94 72 LEU A CA 1
ATOM 549 C C . LEU A 1 72 ? 5.451 6.412 11.737 1.00 80.94 72 LEU A C 1
ATOM 551 O O . LEU A 1 72 ? 4.275 6.522 12.078 1.00 80.94 72 LEU A O 1
ATOM 555 N N . GLU A 1 73 ? 5.967 7.066 10.704 1.00 84.81 73 GLU A N 1
ATOM 556 C CA . GLU A 1 73 ? 5.183 7.867 9.768 1.00 84.81 73 GLU A CA 1
ATOM 557 C C . GLU A 1 73 ? 5.148 7.193 8.393 1.00 84.81 73 GLU A C 1
ATOM 559 O O . GLU A 1 73 ? 6.158 6.696 7.883 1.00 84.81 73 GLU A O 1
ATOM 564 N N . LEU A 1 74 ? 3.962 7.156 7.783 1.00 89.44 74 LEU A N 1
ATOM 565 C CA . LEU A 1 74 ? 3.832 6.725 6.396 1.00 89.44 74 LEU A CA 1
ATOM 566 C C . LEU A 1 74 ? 4.302 7.869 5.498 1.00 89.44 74 LEU A C 1
ATOM 568 O O . LEU A 1 74 ? 3.742 8.961 5.536 1.00 89.44 74 LEU A O 1
ATOM 572 N N . ALA A 1 75 ? 5.323 7.606 4.686 1.00 91.62 75 ALA A N 1
ATOM 573 C CA . ALA A 1 75 ? 5.749 8.538 3.652 1.00 91.62 75 ALA A CA 1
ATOM 574 C C . ALA A 1 75 ? 4.624 8.756 2.615 1.00 91.62 75 ALA A C 1
ATOM 576 O O . ALA A 1 75 ? 3.748 7.898 2.471 1.00 91.62 75 ALA A O 1
ATOM 577 N N . PRO A 1 76 ? 4.651 9.857 1.846 1.00 93.88 76 PRO A N 1
ATOM 578 C CA . PRO A 1 76 ? 3.729 10.035 0.732 1.00 93.88 76 PRO A CA 1
ATOM 579 C C . PRO A 1 76 ? 3.765 8.855 -0.247 1.00 93.88 76 PRO A C 1
ATOM 581 O O . PRO A 1 76 ? 4.836 8.349 -0.602 1.00 93.88 76 PRO A O 1
ATOM 584 N N . GLY A 1 77 ? 2.588 8.409 -0.684 1.00 93.00 77 GLY A N 1
ATOM 585 C CA . GLY A 1 77 ? 2.448 7.300 -1.625 1.00 93.00 77 GLY A CA 1
ATOM 586 C C . GLY A 1 77 ? 1.209 6.444 -1.409 1.00 93.00 77 GLY A C 1
ATOM 587 O O . GLY A 1 77 ? 0.249 6.860 -0.761 1.00 93.00 77 GLY A O 1
ATOM 588 N N . HIS A 1 78 ? 1.214 5.242 -1.985 1.00 93.50 78 HIS A N 1
ATOM 589 C CA . HIS A 1 78 ? 0.035 4.388 -2.056 1.00 93.50 78 HIS A CA 1
ATOM 590 C C . HIS A 1 78 ? 0.146 3.189 -1.125 1.00 93.50 78 HIS A C 1
ATOM 592 O O . HIS A 1 78 ? 1.200 2.561 -0.978 1.00 93.50 78 HIS A O 1
ATOM 598 N N . TYR A 1 79 ? -0.978 2.850 -0.509 1.00 93.88 79 TYR A N 1
ATOM 599 C CA . TYR A 1 79 ? -1.034 1.848 0.534 1.00 93.88 79 TYR A CA 1
ATOM 600 C C . TYR A 1 79 ? -2.323 1.044 0.458 1.00 93.88 79 TYR A C 1
ATOM 602 O O . TYR A 1 79 ? -3.341 1.481 -0.080 1.00 93.88 79 TYR A O 1
ATOM 610 N N . VAL A 1 80 ? -2.279 -0.149 1.039 1.00 93.44 80 VAL A N 1
ATOM 611 C CA . VAL A 1 80 ? -3.461 -0.960 1.295 1.00 93.44 80 VAL A CA 1
ATOM 612 C C . VAL A 1 80 ? -3.503 -1.344 2.766 1.00 93.44 80 VAL A C 1
ATOM 614 O O . VAL A 1 80 ? -2.549 -1.904 3.302 1.00 93.44 80 VAL A O 1
ATOM 617 N N . LEU A 1 81 ? -4.613 -1.041 3.428 1.00 90.50 81 LEU A N 1
ATOM 618 C CA . LEU A 1 81 ? -4.929 -1.521 4.766 1.00 90.50 81 LEU A CA 1
ATOM 619 C C . LEU A 1 81 ? -5.707 -2.828 4.643 1.00 90.50 81 LEU A C 1
ATOM 621 O O . LEU A 1 81 ? -6.792 -2.841 4.063 1.00 90.50 81 LEU A O 1
ATOM 625 N N . SER A 1 82 ? -5.180 -3.908 5.209 1.00 86.31 82 SER A N 1
ATOM 626 C CA . SER A 1 82 ? -5.882 -5.195 5.270 1.00 86.31 82 SER A CA 1
ATOM 627 C C . SER A 1 82 ? -6.525 -5.376 6.645 1.00 86.31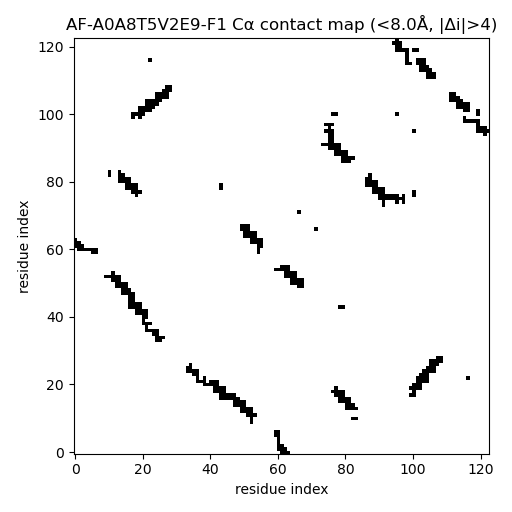 82 SER A C 1
ATOM 629 O O . SER A 1 82 ? -5.827 -5.433 7.657 1.00 86.31 82 SER A O 1
ATOM 631 N N . LEU A 1 83 ? -7.856 -5.469 6.683 1.00 78.62 83 LEU A N 1
ATOM 632 C CA . LEU A 1 83 ? -8.657 -5.696 7.886 1.00 78.62 83 LEU A CA 1
ATOM 633 C C . LEU A 1 83 ? -9.492 -6.972 7.704 1.00 78.62 83 LEU A C 1
ATOM 635 O O . LEU A 1 83 ? -10.550 -6.964 7.072 1.00 78.62 83 LEU A O 1
ATOM 639 N N . GLY A 1 84 ? -9.016 -8.084 8.269 1.00 76.31 84 GLY A N 1
ATOM 640 C CA . GLY A 1 84 ? -9.639 -9.392 8.058 1.00 76.31 84 GLY A CA 1
ATOM 641 C C . GLY A 1 84 ? -9.615 -9.779 6.575 1.00 76.31 84 GLY A C 1
ATOM 642 O O . GLY A 1 84 ? -8.550 -9.827 5.969 1.00 76.31 84 GLY A O 1
ATOM 643 N N . SER A 1 85 ? -10.785 -10.043 5.989 1.00 75.88 85 SER A N 1
ATOM 644 C CA . SER A 1 85 ? -10.936 -10.363 4.560 1.00 75.88 85 SER A CA 1
ATOM 645 C C . SER A 1 85 ? -11.091 -9.138 3.649 1.00 75.88 85 SER A C 1
ATOM 647 O O . SER A 1 85 ? -11.171 -9.296 2.433 1.00 75.88 85 SER A O 1
ATOM 649 N N . GLN A 1 86 ? -11.165 -7.928 4.210 1.00 79.81 86 GLN A N 1
ATOM 650 C CA . GLN A 1 86 ? -11.370 -6.691 3.456 1.00 79.81 86 GLN A CA 1
ATOM 651 C C . GLN A 1 86 ? -10.054 -5.924 3.315 1.00 79.81 86 GLN A C 1
ATOM 653 O O . GLN A 1 86 ? -9.249 -5.864 4.245 1.00 79.81 86 GLN A O 1
ATOM 658 N N . ALA A 1 87 ? -9.855 -5.308 2.152 1.00 85.25 87 ALA A N 1
ATOM 659 C CA . ALA A 1 87 ? -8.690 -4.492 1.854 1.00 85.25 87 ALA A CA 1
ATOM 660 C C . ALA A 1 87 ? -9.135 -3.101 1.395 1.00 85.25 87 ALA A C 1
ATOM 662 O O . ALA A 1 87 ? -10.040 -2.971 0.572 1.00 85.25 87 ALA A O 1
ATOM 663 N N . TYR A 1 88 ? -8.489 -2.070 1.928 1.00 87.69 88 TYR A N 1
ATOM 664 C CA . TYR A 1 88 ? -8.811 -0.674 1.664 1.00 87.69 88 TYR A CA 1
ATOM 665 C C . TYR A 1 88 ? -7.589 0.012 1.084 1.00 87.69 88 TYR A C 1
ATOM 667 O O . TYR A 1 88 ? -6.569 0.145 1.758 1.00 87.69 88 TYR A O 1
ATOM 675 N N . TYR A 1 89 ? -7.694 0.434 -0.168 1.00 90.94 89 TYR A N 1
ATOM 676 C CA . TYR A 1 89 ? -6.673 1.247 -0.806 1.00 90.94 89 TYR A CA 1
ATOM 677 C C . TYR A 1 89 ? -6.785 2.697 -0.336 1.00 90.94 89 TYR A C 1
ATOM 679 O O . TYR A 1 89 ? -7.888 3.240 -0.258 1.00 90.94 89 TYR A O 1
ATOM 687 N N . PHE A 1 90 ? -5.650 3.324 -0.046 1.00 92.12 90 PHE A N 1
ATOM 688 C CA . PHE A 1 90 ? -5.583 4.747 0.258 1.00 92.12 90 PHE A CA 1
ATOM 689 C C . PHE A 1 90 ? -4.249 5.342 -0.194 1.00 92.12 90 PHE A C 1
ATOM 691 O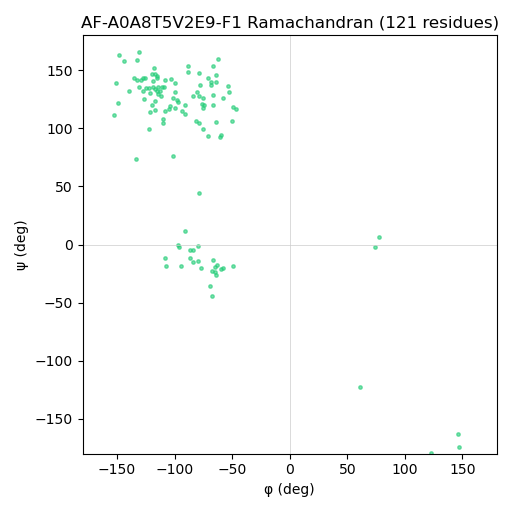 O . PHE A 1 90 ? -3.277 4.630 -0.458 1.00 92.12 90 PHE A O 1
ATOM 698 N N . GLN A 1 91 ? -4.221 6.667 -0.278 1.00 93.12 91 GLN A N 1
ATOM 699 C CA . GLN A 1 91 ? -3.036 7.448 -0.590 1.00 93.12 91 GLN A CA 1
ATOM 700 C C . GLN A 1 91 ? -2.717 8.371 0.583 1.00 93.12 91 GLN A C 1
ATOM 702 O O . GLN A 1 91 ? -3.619 8.916 1.216 1.00 93.12 91 GLN A O 1
ATOM 707 N N . VAL A 1 92 ? -1.427 8.510 0.870 1.00 93.12 92 VAL A N 1
ATOM 708 C CA . VAL A 1 92 ? -0.886 9.568 1.721 1.00 93.12 92 VAL A CA 1
ATOM 709 C C . VAL A 1 92 ? -0.396 10.670 0.793 1.00 93.12 92 VAL A C 1
ATOM 711 O O . VAL A 1 92 ? 0.419 10.407 -0.094 1.00 93.12 92 VAL A O 1
ATOM 714 N N . ASP A 1 93 ? -0.922 11.877 0.975 1.00 91.56 93 ASP A N 1
ATOM 715 C CA . ASP A 1 93 ? -0.605 13.024 0.127 1.00 91.56 93 ASP A CA 1
ATOM 716 C C . ASP A 1 93 ? 0.853 13.479 0.277 1.00 91.56 93 ASP A C 1
ATOM 718 O O . ASP A 1 93 ? 1.483 13.300 1.321 1.00 91.56 93 ASP A O 1
ATOM 722 N N . GLY A 1 94 ? 1.378 14.103 -0.780 1.00 91.62 94 GLY A N 1
ATOM 723 C CA . GLY A 1 94 ? 2.737 14.640 -0.847 1.00 91.62 94 GLY A CA 1
ATOM 724 C C . GLY A 1 94 ? 3.551 14.069 -2.008 1.00 91.62 94 GLY A C 1
ATOM 725 O O . GLY A 1 94 ? 3.071 13.251 -2.791 1.00 91.62 94 GLY A O 1
ATOM 726 N N . GLU A 1 95 ? 4.803 14.514 -2.123 1.00 89.31 95 GLU A N 1
ATOM 727 C CA . GLU A 1 95 ? 5.703 14.057 -3.182 1.00 89.31 95 GLU A CA 1
ATOM 728 C C . GLU A 1 95 ? 6.201 12.627 -2.912 1.00 89.31 95 GLU A C 1
ATOM 730 O O . GLU A 1 95 ? 6.864 12.363 -1.903 1.00 89.31 95 GLU A O 1
ATOM 735 N N . ILE A 1 96 ? 5.915 11.694 -3.825 1.00 89.19 96 ILE A N 1
ATOM 736 C CA . ILE A 1 96 ? 6.345 10.296 -3.702 1.00 89.19 96 ILE A CA 1
ATOM 737 C C . ILE A 1 96 ? 7.841 10.182 -4.023 1.00 89.19 96 ILE A C 1
ATOM 739 O O . ILE A 1 96 ? 8.250 10.099 -5.180 1.00 89.19 96 ILE A O 1
ATOM 743 N N . THR A 1 97 ? 8.666 10.133 -2.977 1.00 87.12 97 THR A N 1
ATOM 744 C CA . THR A 1 97 ? 10.135 10.019 -3.079 1.00 87.12 97 THR A CA 1
ATOM 745 C C . THR A 1 97 ? 10.674 8.649 -2.662 1.00 87.12 97 THR A C 1
ATOM 747 O O . THR A 1 97 ? 11.837 8.327 -2.917 1.00 87.12 97 THR A O 1
ATOM 750 N N . ASP A 1 98 ? 9.838 7.812 -2.047 1.00 87.62 98 ASP A N 1
ATOM 751 C CA . ASP A 1 98 ? 10.228 6.483 -1.588 1.00 87.62 98 ASP A CA 1
ATOM 752 C C . ASP A 1 98 ? 10.346 5.506 -2.776 1.00 87.62 98 ASP A C 1
ATOM 754 O O . ASP A 1 98 ? 9.342 5.201 -3.427 1.00 87.62 98 ASP A O 1
ATOM 758 N N . PRO A 1 99 ? 11.531 4.933 -3.064 1.00 86.44 99 PRO A N 1
ATOM 759 C CA . PRO A 1 99 ? 11.697 3.990 -4.170 1.00 86.44 99 PRO A CA 1
ATOM 760 C C . PRO A 1 99 ? 10.871 2.705 -3.999 1.00 86.44 99 PRO A C 1
ATOM 762 O O . PRO A 1 99 ? 10.630 2.004 -4.982 1.00 86.44 99 PRO A O 1
ATOM 765 N N . ARG A 1 100 ? 10.396 2.385 -2.787 1.00 88.81 100 ARG A N 1
ATOM 766 C CA . ARG A 1 100 ? 9.488 1.250 -2.546 1.00 88.81 100 ARG A CA 1
ATOM 767 C C . ARG A 1 100 ? 8.113 1.453 -3.180 1.00 88.81 100 ARG A C 1
ATOM 769 O O . ARG A 1 100 ? 7.453 0.455 -3.460 1.00 88.81 100 ARG A O 1
ATOM 776 N N . GLN A 1 101 ? 7.718 2.701 -3.436 1.00 91.38 101 GLN A N 1
ATOM 777 C CA . GLN A 1 101 ? 6.472 3.080 -4.110 1.00 91.38 101 GLN A CA 1
ATOM 778 C C . GLN A 1 101 ? 6.559 2.937 -5.643 1.00 91.38 101 GLN A C 1
ATOM 780 O O . GLN A 1 101 ? 5.579 3.175 -6.345 1.00 91.38 101 GLN A O 1
ATOM 785 N N . CYS A 1 102 ? 7.713 2.519 -6.179 1.00 88.88 102 CYS A N 1
ATOM 786 C CA . CYS A 1 102 ? 7.983 2.498 -7.613 1.00 88.88 102 CYS A CA 1
ATOM 787 C C . CYS A 1 102 ? 8.545 1.145 -8.075 1.00 88.88 102 CYS A C 1
ATOM 789 O O . CYS A 1 102 ? 9.445 0.568 -7.454 1.00 88.88 102 CYS A O 1
ATOM 791 N N . LEU A 1 103 ? 8.024 0.643 -9.196 1.00 90.12 103 LEU A N 1
ATOM 792 C CA . LEU A 1 103 ? 8.476 -0.590 -9.832 1.00 90.12 103 LEU A CA 1
ATOM 793 C C . LEU A 1 103 ? 8.693 -0.434 -11.336 1.00 90.12 103 LEU A C 1
ATOM 795 O O . LEU A 1 103 ? 7.881 0.158 -12.039 1.00 90.12 103 LEU A O 1
ATOM 799 N N . GLU A 1 104 ? 9.744 -1.070 -11.837 1.00 87.31 104 GLU A N 1
ATOM 800 C CA . GLU A 1 104 ? 9.909 -1.407 -13.248 1.00 87.31 104 GLU A CA 1
ATOM 801 C C . GLU A 1 104 ? 9.521 -2.881 -13.441 1.00 87.31 104 GLU A C 1
ATOM 803 O O . GLU A 1 104 ? 9.947 -3.751 -12.674 1.00 87.31 104 GLU A O 1
ATOM 808 N N . ARG A 1 105 ? 8.679 -3.158 -14.441 1.00 89.12 105 ARG A N 1
ATOM 809 C CA . ARG A 1 105 ? 8.171 -4.495 -14.767 1.00 89.12 105 ARG A CA 1
ATOM 810 C C . ARG A 1 105 ? 8.787 -4.991 -16.072 1.00 89.12 105 ARG A C 1
ATOM 812 O O . ARG A 1 105 ? 8.825 -4.262 -17.058 1.00 89.12 105 ARG A O 1
ATOM 819 N N . VAL A 1 106 ? 9.220 -6.248 -16.093 1.00 88.00 106 VAL A N 1
ATOM 820 C CA . VAL A 1 106 ? 9.624 -6.955 -17.316 1.00 88.00 106 VAL A CA 1
ATOM 821 C C . VAL A 1 106 ? 8.727 -8.172 -17.488 1.00 88.00 106 VAL A C 1
ATOM 823 O O . VAL A 1 106 ? 8.691 -9.035 -16.614 1.00 88.00 106 VAL A O 1
ATOM 826 N N . VAL A 1 107 ? 8.001 -8.238 -18.598 1.00 86.75 107 VAL A N 1
ATOM 827 C CA . VAL A 1 107 ? 7.166 -9.376 -18.990 1.00 86.75 107 VAL A CA 1
ATOM 828 C C . VAL A 1 107 ? 7.897 -10.146 -20.086 1.00 86.75 107 VAL A C 1
ATOM 830 O O . VAL A 1 107 ? 8.187 -9.600 -21.149 1.00 86.75 107 VAL A O 1
ATOM 833 N N . ALA A 1 108 ? 8.207 -11.408 -19.821 1.00 85.25 108 ALA A N 1
ATOM 834 C CA . ALA A 1 108 ? 8.848 -12.308 -20.768 1.00 85.25 108 ALA A CA 1
ATOM 835 C C . ALA A 1 108 ? 8.101 -13.643 -20.829 1.00 85.25 108 ALA A C 1
ATOM 837 O O . ALA A 1 108 ? 7.321 -13.968 -19.933 1.00 85.25 108 ALA A O 1
ATOM 838 N N . GLY A 1 109 ? 8.377 -14.455 -21.851 1.00 83.75 109 GLY A N 1
ATOM 839 C CA . GLY A 1 109 ? 7.716 -15.755 -22.021 1.00 83.75 109 GLY A CA 1
ATOM 840 C C . GLY A 1 109 ? 7.878 -16.722 -20.834 1.00 83.75 109 GLY A C 1
ATOM 841 O O . GLY A 1 109 ? 7.070 -17.631 -20.669 1.00 83.75 109 GLY A O 1
ATOM 842 N N . ASN A 1 110 ? 8.888 -16.523 -19.978 1.00 85.81 110 ASN A N 1
ATOM 843 C CA . ASN A 1 110 ? 9.124 -17.320 -18.769 1.00 85.81 110 ASN A CA 1
ATOM 844 C C . ASN A 1 110 ? 8.564 -16.697 -17.475 1.00 85.81 110 ASN A C 1
ATOM 846 O O . ASN A 1 110 ? 8.724 -17.294 -16.410 1.00 85.81 110 ASN A O 1
ATOM 850 N N . GLY A 1 111 ? 7.936 -15.519 -17.531 1.00 86.25 111 GLY A N 1
ATOM 851 C CA . GLY A 1 111 ? 7.308 -14.900 -16.366 1.00 86.25 111 GLY A CA 1
ATOM 852 C C . GLY A 1 111 ? 7.349 -13.373 -16.340 1.00 86.25 111 GLY A C 1
ATOM 853 O O . GLY A 1 111 ? 7.770 -12.701 -17.278 1.00 86.25 111 GLY A O 1
ATOM 854 N N . THR A 1 112 ? 6.885 -12.818 -15.219 1.00 88.38 112 THR A N 1
ATOM 855 C CA . THR A 1 112 ? 6.914 -11.377 -14.938 1.00 88.38 112 THR A CA 1
ATOM 856 C C . THR A 1 112 ? 7.882 -11.084 -13.801 1.00 88.38 112 THR A C 1
ATOM 858 O O . THR A 1 112 ? 7.775 -11.662 -12.720 1.00 88.38 112 THR A O 1
ATOM 861 N N . PHE A 1 113 ? 8.795 -10.150 -14.033 1.00 89.62 113 PHE A N 1
ATOM 862 C CA . PHE A 1 113 ? 9.836 -9.748 -13.097 1.00 89.62 113 PHE A CA 1
ATOM 863 C C . PHE A 1 113 ? 9.649 -8.289 -12.694 1.00 89.62 113 PHE A C 1
ATOM 865 O O . PHE A 1 113 ? 9.209 -7.462 -13.493 1.00 89.62 113 PHE A O 1
ATOM 872 N N . TYR A 1 114 ? 10.007 -7.976 -11.451 1.00 89.06 114 TYR A N 1
ATOM 873 C CA . TYR A 1 114 ? 9.850 -6.651 -10.862 1.00 89.06 114 TYR A CA 1
ATOM 874 C C . TYR A 1 114 ? 11.176 -6.177 -10.276 1.00 89.06 114 TYR A C 1
ATOM 876 O O . TYR A 1 114 ? 11.809 -6.903 -9.510 1.00 89.06 114 TYR A O 1
ATOM 884 N N . ALA A 1 115 ? 11.561 -4.943 -10.585 1.00 88.31 115 ALA A N 1
ATOM 885 C CA . ALA A 1 115 ? 12.728 -4.283 -10.013 1.00 88.31 115 ALA A CA 1
ATOM 886 C C . ALA A 1 115 ? 12.329 -2.932 -9.398 1.00 88.31 115 ALA A C 1
ATOM 888 O O 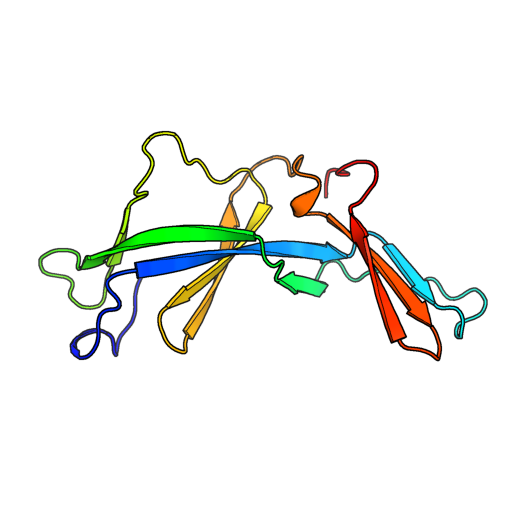. ALA A 1 115 ? 11.459 -2.254 -9.944 1.00 88.31 115 ALA A O 1
ATOM 889 N N . PRO A 1 116 ? 12.921 -2.517 -8.262 1.00 84.75 116 PRO A N 1
ATOM 890 C CA . PRO A 1 116 ? 12.711 -1.169 -7.746 1.00 84.75 116 PRO A CA 1
ATOM 891 C C . PRO A 1 116 ? 13.264 -0.136 -8.732 1.00 84.75 116 PRO A C 1
ATOM 893 O O . PRO A 1 116 ? 14.294 -0.358 -9.371 1.00 84.75 116 PRO A O 1
ATOM 896 N N . CYS A 1 117 ? 12.608 1.016 -8.827 1.00 85.00 117 CYS A N 1
ATOM 897 C CA . CYS A 1 117 ? 13.102 2.104 -9.663 1.00 85.00 117 CYS A CA 1
ATOM 898 C C . CYS A 1 117 ? 14.447 2.633 -9.142 1.00 85.00 117 CYS A C 1
ATOM 900 O O . CYS A 1 117 ? 14.623 2.838 -7.942 1.00 85.00 117 CYS A O 1
ATOM 902 N N . LYS A 1 118 ? 15.384 2.937 -10.052 1.00 76.44 118 LYS A N 1
ATOM 903 C CA . LYS A 1 118 ? 16.679 3.558 -9.691 1.00 76.44 118 LYS A CA 1
ATOM 904 C C . LYS A 1 118 ? 16.529 4.959 -9.090 1.00 76.44 118 LYS A C 1
ATOM 906 O O . LYS A 1 118 ? 17.408 5.415 -8.367 1.00 76.44 118 LYS A O 1
ATOM 911 N N . LYS A 1 119 ? 15.444 5.653 -9.433 1.00 68.75 119 LYS A N 1
ATOM 912 C CA . LYS A 1 119 ? 15.024 6.931 -8.853 1.00 68.75 119 LYS A CA 1
ATOM 913 C C . LYS A 1 119 ? 13.511 6.875 -8.689 1.00 68.75 119 LYS A C 1
ATOM 915 O O . LYS A 1 119 ? 12.835 6.493 -9.645 1.00 68.75 119 LYS A O 1
ATOM 920 N N . ALA A 1 120 ? 12.992 7.247 -7.522 1.00 56.62 120 ALA A N 1
ATOM 921 C CA . ALA A 1 120 ? 11.581 7.584 -7.405 1.00 56.62 120 ALA A CA 1
ATOM 922 C C . ALA A 1 120 ? 11.370 8.826 -8.276 1.00 56.62 120 ALA A C 1
ATOM 924 O O . ALA A 1 120 ? 11.909 9.891 -7.984 1.00 56.62 120 ALA A O 1
ATOM 925 N N . ARG A 1 121 ? 10.745 8.660 -9.442 1.00 55.38 121 ARG A N 1
ATOM 926 C CA . ARG A 1 121 ? 10.272 9.811 -10.203 1.00 55.38 121 ARG A CA 1
ATOM 927 C C . ARG A 1 121 ? 8.951 10.224 -9.580 1.00 55.38 121 ARG A C 1
ATOM 929 O O . ARG A 1 121 ? 8.102 9.369 -9.359 1.00 55.38 121 ARG A O 1
ATOM 936 N N . THR A 1 122 ? 8.840 11.515 -9.317 1.00 51.78 122 THR A N 1
ATOM 937 C CA . THR A 1 122 ? 7.606 12.221 -9.013 1.00 51.78 122 THR A CA 1
ATOM 938 C C . THR A 1 122 ? 6.567 11.854 -10.079 1.00 51.78 122 THR A C 1
ATOM 940 O O . THR A 1 122 ? 6.840 12.055 -11.266 1.00 51.78 122 THR A O 1
ATOM 943 N N . TYR A 1 123 ? 5.458 11.233 -9.670 1.00 46.69 123 TYR A N 1
ATOM 944 C CA . TYR A 1 123 ? 4.256 11.061 -10.495 1.00 46.69 123 TYR A CA 1
ATOM 945 C C . TYR A 1 123 ? 3.301 12.198 -10.169 1.00 46.69 123 TYR A C 1
ATOM 947 O O . TYR A 1 123 ? 3.140 12.463 -8.954 1.00 46.69 123 TYR A O 1
#

Solvent-accessible surface area (backbone atoms only — not comparable to full-atom values): 7218 Å² total; per-residue (Å²): 91,82,40,90,79,37,81,81,64,77,64,68,61,36,39,39,25,36,28,15,32,36,74,39,47,46,51,74,85,44,84,88,58,83,56,70,40,49,88,83,48,64,44,80,45,100,49,72,45,71,28,37,50,47,69,38,88,99,36,67,40,26,42,47,80,39,66,85,47,96,83,72,71,84,67,31,37,41,33,34,39,40,58,88,96,47,73,45,78,50,71,43,82,69,78,36,61,54,35,77,44,27,25,35,38,38,40,43,100,92,47,78,45,78,42,68,37,97,60,42,66,76,125

Sequence (123 aa):
MFRRDAANVIPERVEVRVVAKIAREFSTDAAGKNLGGGEDVGVIRNFAYPFRVSPIPGKPEMYELHTGDSGLELAPGHYVLSLGSQAYYFQVDGEITDPRQCLERVVAGNGTFYAPCKKARTY

Organism: NCBI:txid2819348

Nearest PDB structures (foldseek):
  6orq-assembly1_D  TM=2.249E-01  e=7.636E+00  Mus musculus
  5b3v-assembly3_C  TM=1.764E-01  e=6.476E+00  Synechocystis sp. PCC 6803 substr. Kazusa

Secondary structure (DSSP, 8-state):
-B-TTGGG---SEEEEEEEEEEEEEEESSSTT------TT-EEEEEEEEEEEEEEETTEEEEEEEEESSTT--PPSEEEEEEETTEEEEEEE-S----GGGEEEEEEETTEEEEEE-SS----